Protein AF-A0A5M8P9S1-F1 (afdb_monomer_lite)

Foldseek 3Di:
DLAPDDDPAAEDEDACVVCVVPPVSDDPVVVVCVVVHYHYHYDHPLDLCRQPLVVCVVCLQDWDKFADPPDDDDNHLVVVQVVVCVVPVQDKDFQFKWFFDWDADPNDIDTDPPVPIHGDDDPDDDDDDPRIQGDRNRMMIDHRPNDDPCVNVSVVCCVVPVDRSSD

Sequence (167 aa):
MRQSKKADAVILYLAEEQFPQGEDGLPASLLQLKREGLSIGWYHNIKSYTKLIPARKAWPDALIITADDDILYPDNFIELLYKAWENQPHMIHAHRCHRIRLTKAKGITGIAPYNNWEWYNKPGNRPPSYLNFFTGVGGVLYPPASLADNMFDEEKFMKLCPTSDDI

Structure (mmCIF, N/CA/C/O backbone):
data_AF-A0A5M8P9S1-F1
#
_entry.id   AF-A0A5M8P9S1-F1
#
loop_
_atom_site.group_PDB
_atom_site.id
_atom_site.type_symbol
_atom_site.label_atom_id
_atom_site.label_alt_id
_atom_site.label_comp_id
_atom_site.label_asym_id
_atom_site.label_entity_id
_atom_site.label_seq_id
_atom_site.pdbx_PDB_ins_code
_atom_site.Cartn_x
_atom_site.Cartn_y
_atom_site.Cartn_z
_atom_site.occupancy
_atom_site.B_iso_or_equiv
_atom_site.auth_seq_id
_atom_site.auth_comp_id
_atom_site.auth_asym_id
_atom_site.auth_atom_id
_atom_site.pdbx_PDB_model_num
ATOM 1 N N . MET A 1 1 ? -13.672 11.506 8.493 1.00 62.31 1 MET A N 1
ATOM 2 C CA . MET A 1 1 ? -12.908 11.504 7.219 1.00 62.31 1 MET A CA 1
ATOM 3 C C . MET A 1 1 ? -13.482 12.550 6.258 1.00 62.31 1 MET A C 1
ATOM 5 O O . MET A 1 1 ? -14.686 12.523 6.031 1.00 62.31 1 MET A O 1
ATOM 9 N N . ARG A 1 2 ? -12.661 13.479 5.737 1.00 85.06 2 ARG A N 1
ATOM 10 C CA . ARG A 1 2 ? -13.085 14.570 4.821 1.00 85.06 2 ARG A CA 1
ATOM 11 C C . ARG A 1 2 ? -13.096 14.186 3.333 1.00 85.06 2 ARG A C 1
ATOM 13 O O . ARG A 1 2 ? -13.403 15.013 2.487 1.00 85.06 2 ARG A O 1
ATOM 20 N N . GLN A 1 3 ? -12.791 12.927 3.025 1.00 93.69 3 GLN A N 1
ATOM 21 C CA . GLN A 1 3 ? -12.756 12.431 1.655 1.00 93.69 3 GLN A CA 1
ATOM 22 C C . GLN A 1 3 ? -14.133 12.542 0.975 1.00 93.69 3 GLN A C 1
ATOM 24 O O . GLN A 1 3 ? -15.150 12.131 1.535 1.00 93.69 3 GLN A O 1
ATOM 29 N N . SER A 1 4 ? -14.137 13.063 -0.250 1.00 94.88 4 SER A N 1
ATOM 30 C CA . SER A 1 4 ? -15.290 13.189 -1.157 1.00 94.88 4 SER A CA 1
ATOM 31 C C . SER A 1 4 ? -15.915 11.839 -1.515 1.00 94.88 4 SER A C 1
ATOM 33 O O . SER A 1 4 ? -17.134 11.733 -1.633 1.00 94.88 4 SER A O 1
ATOM 35 N N . LYS A 1 5 ? -15.094 10.787 -1.605 1.00 95.38 5 LYS A N 1
ATOM 36 C CA . LYS A 1 5 ? -15.533 9.391 -1.607 1.00 95.38 5 LYS A CA 1
ATOM 37 C C . LYS A 1 5 ? -15.008 8.699 -0.353 1.00 95.38 5 LYS A C 1
ATOM 39 O O . LYS A 1 5 ? -13.819 8.769 -0.063 1.00 95.38 5 LYS A O 1
ATOM 44 N N . LYS A 1 6 ? -15.889 8.035 0.396 1.00 94.31 6 LYS A N 1
ATOM 45 C CA . LYS A 1 6 ? -15.522 7.326 1.629 1.00 94.31 6 LYS A CA 1
ATOM 46 C C . LYS A 1 6 ? -15.094 5.891 1.327 1.00 94.31 6 LYS A C 1
ATOM 48 O O . LYS A 1 6 ? -15.638 5.276 0.414 1.00 94.31 6 LYS A O 1
ATOM 53 N N . ALA A 1 7 ? -14.137 5.389 2.104 1.00 95.75 7 ALA A N 1
ATOM 54 C CA . ALA A 1 7 ? -13.853 3.961 2.185 1.00 95.75 7 ALA A CA 1
ATOM 55 C C . ALA A 1 7 ? -14.902 3.267 3.065 1.00 95.75 7 ALA A C 1
ATOM 57 O O . ALA A 1 7 ? -15.430 3.886 3.992 1.00 95.75 7 ALA A O 1
ATOM 58 N N . ASP A 1 8 ? -15.153 1.986 2.799 1.00 96.06 8 ASP A N 1
ATOM 59 C CA . ASP A 1 8 ? -16.022 1.153 3.638 1.00 96.06 8 ASP A CA 1
ATOM 60 C C . ASP A 1 8 ? -15.371 0.855 4.998 1.00 96.06 8 ASP A C 1
ATOM 62 O O . ASP A 1 8 ? -16.052 0.786 6.020 1.00 96.06 8 ASP A O 1
ATOM 66 N N . ALA A 1 9 ? -14.040 0.737 5.019 1.00 96.06 9 ALA A N 1
ATOM 67 C CA . ALA A 1 9 ? -13.234 0.562 6.219 1.00 96.06 9 ALA A CA 1
ATOM 68 C C . ALA A 1 9 ? -11.900 1.314 6.102 1.00 96.06 9 ALA A C 1
ATOM 70 O O . ALA A 1 9 ? -11.329 1.431 5.017 1.00 96.06 9 ALA A O 1
ATOM 71 N N . VAL A 1 10 ? -11.389 1.795 7.237 1.00 96.75 10 VAL A N 1
ATOM 72 C CA . VAL A 1 10 ? -10.029 2.334 7.370 1.00 96.75 10 VAL A CA 1
ATOM 73 C C . VAL A 1 10 ? -9.318 1.496 8.419 1.00 96.75 10 VAL A C 1
ATOM 75 O O . VAL A 1 10 ? -9.784 1.422 9.555 1.00 96.75 10 VAL A O 1
ATOM 78 N N . ILE A 1 11 ? -8.216 0.848 8.043 1.00 97.50 11 ILE A N 1
ATOM 79 C CA . ILE A 1 11 ? -7.477 -0.053 8.929 1.00 97.50 11 ILE A CA 1
ATOM 80 C C . ILE A 1 11 ? -6.037 0.434 9.065 1.00 97.50 11 ILE A C 1
ATOM 82 O O . ILE A 1 11 ? -5.337 0.592 8.067 1.00 97.50 11 ILE A O 1
ATOM 86 N N . LEU A 1 12 ? -5.603 0.638 10.306 1.00 96.94 12 LEU A N 1
ATOM 87 C CA . LEU A 1 12 ? -4.202 0.813 10.663 1.00 96.94 12 LEU A CA 1
ATOM 88 C C . LE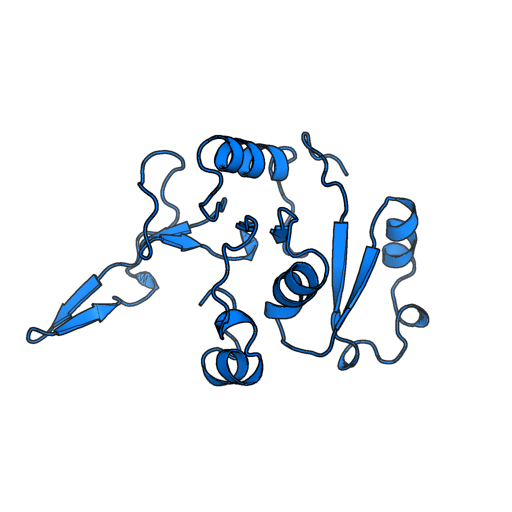U A 1 12 ? -3.631 -0.554 11.037 1.00 96.94 12 LEU A C 1
ATOM 90 O O . LEU A 1 12 ? -4.081 -1.154 12.011 1.00 96.94 12 LEU A O 1
ATOM 94 N N . TYR A 1 13 ? -2.653 -1.036 10.277 1.00 97.00 13 TYR A N 1
ATOM 95 C CA . TYR A 1 13 ? -1.931 -2.258 10.620 1.00 97.00 13 TYR A CA 1
ATOM 96 C C . TYR A 1 13 ? -0.694 -1.942 11.456 1.00 97.00 13 TYR A C 1
ATOM 98 O O . TYR A 1 13 ? 0.125 -1.116 11.058 1.00 97.00 13 TYR A O 1
ATOM 106 N N . LEU A 1 14 ? -0.557 -2.620 12.595 1.00 96.50 14 LEU A N 1
ATOM 107 C CA . LEU A 1 14 ? 0.570 -2.497 13.514 1.00 96.50 14 LEU A CA 1
ATOM 108 C C . LEU A 1 14 ? 1.265 -3.849 13.686 1.00 96.50 14 LEU A C 1
ATOM 110 O O . LEU A 1 14 ? 0.608 -4.891 13.740 1.00 96.50 14 LEU A O 1
ATOM 114 N N . ALA A 1 15 ? 2.595 -3.817 13.786 1.00 96.06 15 ALA A N 1
ATOM 115 C CA . ALA A 1 15 ? 3.381 -5.018 14.029 1.00 96.06 15 ALA A CA 1
ATOM 116 C C . ALA A 1 15 ? 3.350 -5.399 15.516 1.00 96.06 15 ALA A C 1
ATOM 118 O O . ALA A 1 15 ? 3.757 -4.599 16.360 1.00 96.06 15 ALA A O 1
ATOM 119 N N . GLU A 1 16 ? 2.905 -6.608 15.851 1.00 95.25 16 GLU A N 1
ATOM 120 C CA . GLU A 1 16 ? 2.751 -7.068 17.241 1.00 95.25 16 GLU A CA 1
ATOM 121 C C . GLU A 1 16 ? 4.052 -6.934 18.048 1.00 95.25 16 GLU A C 1
ATOM 123 O O . GLU A 1 16 ? 4.049 -6.477 19.191 1.00 95.25 16 GLU A O 1
ATOM 128 N N . GLU A 1 17 ? 5.194 -7.235 17.430 1.00 95.94 17 GLU A N 1
ATOM 129 C CA . GLU A 1 17 ? 6.511 -7.185 18.070 1.00 95.94 17 GLU A CA 1
ATOM 130 C C . GLU A 1 17 ? 6.960 -5.757 18.407 1.00 95.94 17 GLU A C 1
ATOM 132 O O . GLU A 1 17 ? 7.814 -5.566 19.273 1.00 95.94 17 GLU A O 1
ATOM 137 N N . GLN A 1 18 ? 6.404 -4.749 17.728 1.00 95.25 18 GLN A N 1
ATOM 138 C CA . GLN A 1 18 ? 6.692 -3.337 17.994 1.00 95.25 18 GLN A CA 1
ATOM 139 C C . GLN A 1 18 ? 5.820 -2.765 19.118 1.00 95.25 18 GLN A C 1
ATOM 141 O O . GLN A 1 18 ? 6.192 -1.762 19.727 1.00 95.25 18 GLN A O 1
ATOM 146 N N . PHE A 1 19 ? 4.690 -3.408 19.423 1.00 96.19 19 PHE A N 1
ATOM 147 C CA . PHE A 1 19 ? 3.720 -2.954 20.418 1.00 96.19 19 PHE A CA 1
ATOM 148 C C . PHE A 1 19 ? 3.334 -4.114 21.353 1.00 96.19 19 PHE A C 1
ATOM 150 O O . PHE A 1 19 ? 2.200 -4.589 21.326 1.00 96.19 19 PHE A O 1
ATOM 157 N N . PRO A 1 20 ? 4.245 -4.561 22.238 1.00 95.69 20 PRO A N 1
ATOM 158 C CA . PRO A 1 20 ? 4.027 -5.739 23.086 1.00 95.69 20 PRO A CA 1
ATOM 159 C C . PRO A 1 20 ? 2.887 -5.578 24.105 1.00 95.69 20 PRO A C 1
ATOM 161 O O . PRO A 1 20 ? 2.427 -6.561 24.676 1.00 95.69 20 PRO A O 1
ATOM 164 N N . GLN A 1 21 ? 2.440 -4.343 24.353 1.00 96.56 21 GLN A N 1
ATOM 165 C CA . GLN A 1 21 ? 1.284 -4.033 25.203 1.00 96.56 21 GLN A CA 1
ATOM 166 C C . GLN A 1 21 ? -0.035 -3.972 24.412 1.00 96.56 21 GLN A C 1
ATOM 168 O O . GLN A 1 21 ? -1.069 -3.628 24.977 1.00 96.56 21 GLN A O 1
ATOM 173 N N . GLY A 1 22 ? -0.016 -4.273 23.109 1.00 96.00 22 GLY A N 1
ATOM 174 C CA . GLY A 1 22 ? -1.186 -4.184 22.241 1.00 96.00 22 GLY A CA 1
ATOM 175 C C . GLY A 1 22 ? -1.832 -2.799 22.293 1.00 96.00 22 GLY A C 1
ATOM 176 O O . GLY A 1 22 ? -1.141 -1.779 22.326 1.00 96.00 22 GLY A O 1
ATOM 177 N N . GLU A 1 23 ? -3.166 -2.762 22.329 1.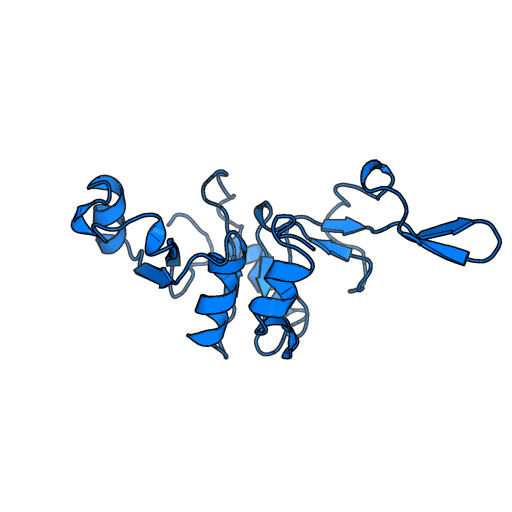00 96.31 23 GLU A N 1
ATOM 178 C CA . GLU A 1 23 ? -3.926 -1.508 22.405 1.00 96.31 23 GLU A CA 1
ATOM 179 C C . GLU A 1 23 ? -3.710 -0.729 23.711 1.00 96.31 23 GLU A C 1
ATOM 181 O O . GLU A 1 23 ? -3.786 0.498 23.683 1.00 96.31 23 GLU A O 1
ATOM 186 N N . ASP A 1 24 ? -3.384 -1.397 24.823 1.00 96.38 24 ASP A N 1
ATOM 187 C CA . ASP A 1 24 ? -3.169 -0.735 26.120 1.00 96.38 24 ASP A CA 1
ATOM 188 C C . ASP A 1 24 ? -1.926 0.170 26.108 1.00 96.38 24 ASP A C 1
ATOM 190 O O . ASP A 1 24 ? -1.841 1.133 26.871 1.00 96.38 24 ASP A O 1
ATOM 194 N N . GLY A 1 25 ? -0.972 -0.117 25.215 1.00 95.94 25 GLY A N 1
ATOM 195 C CA . GLY A 1 25 ? 0.217 0.706 24.993 1.00 95.94 25 GLY A CA 1
ATOM 196 C C . GLY A 1 25 ? 0.024 1.840 23.982 1.00 95.94 25 GLY A C 1
ATOM 197 O O . GLY A 1 25 ? 0.956 2.614 23.758 1.00 95.94 25 GLY A O 1
ATOM 198 N N . LEU A 1 26 ? -1.143 1.942 23.334 1.00 97.00 26 LEU A N 1
ATOM 199 C CA . LEU A 1 26 ? -1.376 2.931 22.282 1.00 97.00 26 LEU A CA 1
ATOM 200 C C . LEU A 1 26 ? -1.837 4.284 22.847 1.00 97.00 26 LEU A C 1
ATOM 202 O O . LEU A 1 26 ? -2.554 4.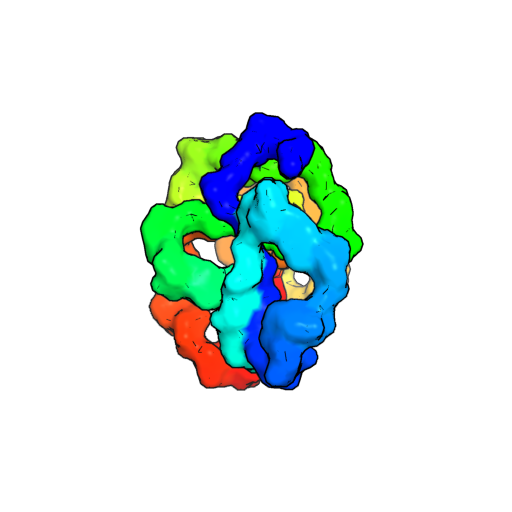343 23.848 1.00 97.00 26 LEU A O 1
ATOM 206 N N . PRO A 1 27 ? -1.494 5.405 22.183 1.00 97.19 27 PRO A N 1
ATOM 207 C CA . PRO A 1 27 ? -1.974 6.721 22.587 1.00 97.19 27 PRO A CA 1
ATOM 208 C C . PRO A 1 27 ? -3.506 6.797 22.623 1.00 97.19 27 PRO A C 1
ATOM 210 O O . PRO A 1 27 ? -4.185 6.384 21.681 1.00 97.19 27 PRO A O 1
ATOM 213 N N . ALA A 1 28 ? -4.061 7.427 23.663 1.00 97.06 28 ALA A N 1
ATOM 214 C CA . ALA A 1 28 ? -5.510 7.601 23.804 1.00 97.06 28 ALA A CA 1
ATOM 215 C C . ALA A 1 28 ? -6.149 8.325 22.602 1.00 97.06 28 ALA A C 1
ATOM 217 O O . ALA A 1 28 ? -7.279 8.019 22.223 1.00 97.06 28 ALA A O 1
ATOM 218 N N . SER A 1 29 ? -5.413 9.249 21.973 1.00 96.38 29 SER A N 1
ATOM 219 C CA . SER A 1 29 ? -5.838 9.938 20.750 1.00 96.38 29 SER A CA 1
ATOM 220 C C . SER A 1 29 ? -6.033 8.981 19.572 1.00 96.38 29 SER A C 1
ATOM 222 O O . SER A 1 29 ? -7.000 9.128 18.830 1.00 96.38 29 SER A O 1
ATOM 224 N N . LEU A 1 30 ? -5.171 7.969 19.421 1.00 96.06 30 LEU A N 1
ATOM 225 C CA . LEU A 1 30 ? -5.313 6.938 18.393 1.00 96.06 30 LEU A CA 1
ATOM 226 C C . LEU A 1 30 ? -6.524 6.043 18.680 1.00 96.06 30 LEU A C 1
ATOM 228 O O . LEU A 1 30 ? -7.341 5.799 17.794 1.00 96.06 30 LEU A O 1
ATOM 232 N N . LEU A 1 31 ? -6.692 5.609 19.931 1.00 96.81 31 LEU A N 1
ATOM 233 C CA . LEU A 1 31 ? -7.837 4.786 20.337 1.00 96.81 31 LEU A CA 1
ATOM 234 C C . LEU A 1 31 ? -9.175 5.521 20.161 1.00 96.81 31 LEU A C 1
ATOM 236 O O . LEU A 1 31 ? -10.191 4.901 19.844 1.00 96.81 31 LEU A O 1
ATOM 240 N N . GLN A 1 32 ? -9.189 6.848 20.311 1.00 96.44 32 GLN A N 1
ATOM 241 C CA . GLN A 1 32 ? -10.376 7.661 20.062 1.00 96.44 32 GLN A CA 1
ATOM 242 C C . GLN A 1 32 ? -10.827 7.599 18.595 1.00 96.44 32 GLN A C 1
ATOM 244 O O . GLN A 1 32 ? -12.034 7.540 18.349 1.00 96.44 32 GLN A O 1
ATOM 249 N N . LEU A 1 33 ? -9.897 7.515 17.634 1.00 95.75 33 LEU A N 1
ATOM 250 C CA . LEU A 1 33 ? -10.220 7.397 16.205 1.00 95.75 33 LEU A CA 1
ATOM 251 C C . LEU A 1 33 ? -10.995 6.117 15.876 1.00 95.75 33 LEU A C 1
ATOM 253 O O . LEU A 1 33 ? -11.724 6.084 14.883 1.00 95.75 33 LEU A O 1
ATOM 257 N N . LYS A 1 34 ? -10.927 5.079 16.724 1.00 95.94 34 LYS A N 1
ATOM 258 C CA . LYS A 1 34 ? -11.757 3.876 16.551 1.00 95.94 34 LYS A CA 1
ATOM 259 C C . LYS A 1 34 ? -13.250 4.196 16.590 1.00 95.94 34 LYS A C 1
ATOM 261 O O . LYS A 1 34 ? -14.033 3.623 15.839 1.00 95.94 34 LYS A O 1
ATOM 266 N N . ARG A 1 35 ? -13.647 5.184 17.400 1.00 93.75 35 ARG A N 1
ATOM 267 C CA . ARG A 1 35 ? -15.036 5.678 17.463 1.00 93.75 35 ARG A CA 1
ATOM 268 C C . ARG A 1 35 ? -15.445 6.444 16.204 1.00 93.75 35 ARG A C 1
ATOM 270 O O . ARG A 1 35 ? -16.634 6.610 15.956 1.00 93.75 35 ARG A O 1
ATOM 277 N N . GLU A 1 36 ? -14.473 6.888 15.412 1.00 91.50 36 GLU A N 1
ATOM 278 C CA . GLU A 1 36 ? -14.669 7.577 14.134 1.00 91.50 36 GLU A CA 1
ATOM 279 C C . GLU A 1 36 ? -14.563 6.633 12.921 1.00 91.50 36 GLU A C 1
ATOM 281 O O . GLU A 1 36 ? -14.632 7.092 11.779 1.00 91.50 36 GLU A O 1
ATOM 286 N N . GLY A 1 37 ? -14.428 5.321 13.157 1.00 93.00 37 GLY A N 1
ATOM 287 C CA . GLY A 1 37 ? -14.405 4.285 12.121 1.00 93.00 37 GLY A CA 1
ATOM 288 C C . GLY A 1 37 ? -13.025 3.704 11.800 1.00 93.00 37 GLY A C 1
ATOM 289 O O . GLY A 1 37 ? -12.919 2.922 10.856 1.00 93.00 37 GLY A O 1
ATOM 290 N N . LEU A 1 38 ? -11.975 4.050 12.556 1.00 96.38 38 LEU A N 1
ATOM 291 C CA . LEU A 1 38 ? -10.671 3.390 12.435 1.00 96.38 38 LEU A CA 1
ATOM 292 C C . LEU A 1 38 ? -10.719 1.974 13.035 1.00 96.38 38 LEU A C 1
ATOM 294 O O . LEU A 1 38 ? -11.148 1.776 14.169 1.00 96.38 38 LEU A O 1
ATOM 298 N N . SER A 1 39 ? -10.215 0.987 12.307 1.00 97.12 39 SER A N 1
ATOM 299 C CA . SER A 1 39 ? -9.909 -0.343 12.840 1.00 97.12 39 SER A CA 1
ATOM 300 C C . SER A 1 39 ? -8.404 -0.498 13.023 1.00 97.12 39 SER A C 1
ATOM 302 O O . SER A 1 39 ? -7.627 0.069 12.257 1.00 97.12 39 SER A O 1
ATOM 304 N N . ILE A 1 40 ? -7.988 -1.272 14.024 1.00 97.44 40 ILE A N 1
ATOM 305 C CA . ILE A 1 40 ? -6.581 -1.628 14.229 1.00 97.44 40 ILE A CA 1
ATOM 306 C C . ILE A 1 40 ? -6.431 -3.108 13.886 1.00 97.44 40 ILE A C 1
ATOM 308 O O . ILE A 1 40 ? -7.112 -3.951 14.467 1.00 97.44 40 ILE A O 1
ATOM 312 N N . GLY A 1 41 ? -5.588 -3.396 12.899 1.00 96.75 41 GLY A N 1
ATOM 313 C CA . GLY A 1 41 ? -5.175 -4.741 12.528 1.00 96.75 41 GLY A CA 1
ATOM 314 C C . GLY A 1 41 ? -3.803 -5.047 13.116 1.00 96.75 41 GLY A C 1
ATOM 315 O O . GLY A 1 41 ? -2.927 -4.185 13.131 1.00 96.75 41 GLY A O 1
ATOM 316 N N . TRP A 1 42 ? -3.610 -6.277 13.570 1.00 97.06 42 TRP A N 1
ATOM 317 C CA . TRP A 1 42 ? -2.342 -6.752 14.115 1.00 97.06 42 TRP A CA 1
ATOM 318 C C . TRP A 1 42 ? -1.743 -7.797 13.180 1.00 97.06 42 TRP A C 1
ATOM 320 O O . TRP A 1 42 ? -2.470 -8.600 12.589 1.00 97.06 42 TRP A O 1
ATOM 330 N N . TYR A 1 43 ? -0.430 -7.738 12.991 1.00 96.75 43 TYR A N 1
ATOM 331 C CA . TYR A 1 43 ? 0.313 -8.698 12.181 1.00 96.75 43 TYR A CA 1
ATOM 332 C C . TYR A 1 43 ? 1.748 -8.806 12.692 1.00 96.75 43 TYR A C 1
ATOM 334 O O . TYR A 1 43 ? 2.220 -7.900 13.372 1.00 96.75 43 TYR A O 1
ATOM 342 N N . HIS A 1 44 ? 2.470 -9.871 12.363 1.00 95.38 44 HIS A N 1
ATOM 343 C CA . HIS A 1 44 ? 3.904 -9.923 12.651 1.00 95.38 44 HIS A CA 1
ATOM 344 C C . HIS A 1 44 ? 4.684 -8.986 11.722 1.00 95.38 44 HIS A C 1
ATOM 346 O O . HIS A 1 44 ? 4.214 -8.578 10.654 1.00 95.38 44 HIS A O 1
ATOM 352 N N . ASN A 1 45 ? 5.897 -8.620 12.124 1.00 94.06 45 ASN A N 1
ATOM 353 C CA . ASN A 1 45 ? 6.672 -7.588 11.449 1.00 94.06 45 ASN A CA 1
ATOM 354 C C . ASN A 1 45 ? 7.220 -8.041 10.084 1.00 94.06 45 ASN A C 1
ATOM 356 O O . ASN A 1 45 ? 8.358 -8.499 9.958 1.00 94.06 45 ASN A O 1
ATOM 360 N N . ILE A 1 46 ? 6.442 -7.789 9.033 1.00 93.81 46 ILE A N 1
ATOM 361 C CA . ILE A 1 46 ? 6.880 -7.840 7.631 1.00 93.81 46 ILE A CA 1
ATOM 362 C C . ILE A 1 46 ? 7.223 -6.440 7.104 1.00 93.81 46 ILE A C 1
ATOM 364 O O . ILE A 1 46 ? 7.162 -6.173 5.907 1.00 93.81 46 ILE A O 1
ATOM 368 N N . LYS A 1 47 ? 7.587 -5.519 8.005 1.00 91.19 47 LYS A N 1
ATOM 369 C CA . LYS A 1 47 ? 7.978 -4.136 7.712 1.00 91.19 47 LYS A CA 1
ATOM 370 C C . LYS A 1 47 ? 6.891 -3.391 6.934 1.00 91.19 47 LYS A C 1
ATOM 372 O O . LYS A 1 47 ? 5.724 -3.401 7.312 1.00 91.19 47 LYS A O 1
ATOM 377 N N . SER A 1 48 ? 7.257 -2.730 5.851 1.00 87.62 48 SER A N 1
ATOM 378 C CA . SER A 1 48 ? 6.374 -1.944 4.992 1.00 87.62 48 SER A CA 1
ATOM 379 C C . SER A 1 48 ? 5.251 -2.744 4.325 1.00 87.62 48 SER A C 1
ATOM 381 O O . SER A 1 48 ? 4.205 -2.182 3.997 1.00 87.62 48 SER A O 1
ATOM 383 N N . TYR A 1 49 ? 5.423 -4.059 4.161 1.00 91.75 49 TYR A N 1
ATOM 384 C CA . TYR A 1 49 ? 4.420 -4.942 3.564 1.00 91.75 49 TYR A CA 1
ATOM 385 C C . TYR A 1 49 ? 3.189 -5.140 4.472 1.00 91.75 49 TYR A C 1
ATOM 387 O O . TYR A 1 49 ? 2.139 -5.591 4.004 1.00 91.75 49 TYR A O 1
ATOM 395 N N . THR A 1 50 ? 3.286 -4.736 5.746 1.00 92.31 50 THR A N 1
ATOM 396 C CA . THR A 1 50 ? 2.271 -4.917 6.800 1.00 92.31 50 THR A CA 1
ATOM 397 C C . THR A 1 50 ? 0.958 -4.186 6.504 1.00 92.31 50 THR A C 1
ATOM 399 O O . THR A 1 50 ? -0.077 -4.566 7.031 1.00 92.31 50 THR A O 1
ATOM 402 N N . LYS A 1 51 ? 0.942 -3.189 5.608 1.00 91.62 51 LYS A N 1
ATOM 403 C CA . LYS A 1 51 ? -0.309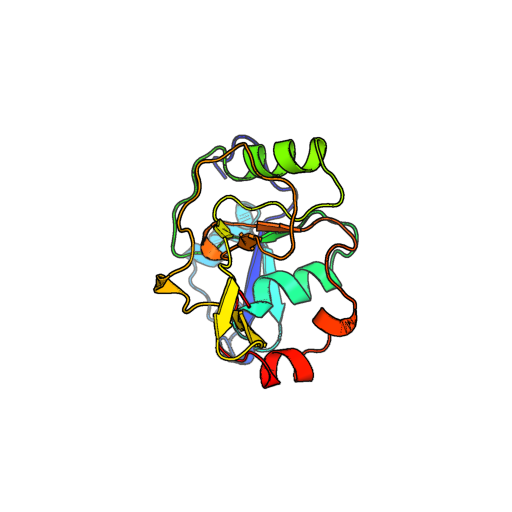 -2.529 5.186 1.00 91.62 51 LYS A CA 1
ATOM 404 C C . LYS A 1 51 ? -1.098 -3.315 4.136 1.00 91.62 51 LYS A C 1
ATOM 406 O O . LYS A 1 51 ? -2.322 -3.349 4.188 1.00 91.62 51 LYS A O 1
ATOM 411 N N . LEU A 1 52 ? -0.414 -3.933 3.170 1.00 94.56 52 LEU A N 1
ATOM 412 C CA . LEU A 1 52 ? -1.060 -4.527 1.993 1.00 94.56 52 LEU A CA 1
ATOM 413 C C . LEU A 1 52 ? -1.297 -6.029 2.144 1.00 94.56 52 LEU A C 1
ATOM 415 O O . LEU A 1 52 ? -2.387 -6.510 1.837 1.00 94.56 52 LEU A O 1
ATOM 419 N N . ILE A 1 53 ? -0.286 -6.773 2.597 1.00 95.38 53 ILE A N 1
ATOM 420 C CA . ILE A 1 53 ? -0.328 -8.240 2.634 1.00 95.38 53 ILE A CA 1
ATOM 421 C C . ILE A 1 53 ? -1.428 -8.767 3.566 1.00 95.38 53 ILE A C 1
ATOM 423 O O . ILE A 1 53 ? -2.265 -9.540 3.088 1.00 95.38 53 ILE A O 1
ATOM 427 N N . PRO A 1 54 ? -1.513 -8.360 4.849 1.00 95.94 54 PRO A N 1
ATOM 428 C CA . PRO A 1 54 ? -2.577 -8.856 5.716 1.00 95.94 54 PRO A CA 1
ATOM 429 C C . PRO A 1 54 ? -3.959 -8.355 5.287 1.00 95.94 54 PRO A C 1
ATOM 431 O O . PRO A 1 54 ? -4.916 -9.124 5.346 1.00 95.94 54 PRO A O 1
ATOM 434 N N . ALA A 1 55 ? -4.064 -7.126 4.769 1.00 96.38 55 ALA A N 1
ATOM 435 C CA . ALA A 1 55 ? -5.321 -6.606 4.234 1.00 96.38 55 ALA A CA 1
ATOM 436 C C . ALA A 1 55 ? -5.829 -7.458 3.065 1.00 96.38 55 ALA A C 1
ATOM 438 O O . ALA A 1 55 ? -6.997 -7.837 3.020 1.00 96.38 55 ALA A O 1
ATOM 439 N N . ARG A 1 56 ? -4.944 -7.827 2.133 1.00 95.88 56 ARG A N 1
ATOM 440 C CA . ARG A 1 56 ? -5.312 -8.689 1.009 1.00 95.88 56 ARG A CA 1
ATOM 441 C C . ARG A 1 56 ? -5.704 -10.097 1.451 1.00 95.88 56 ARG A C 1
ATOM 443 O O . ARG A 1 56 ? -6.636 -10.655 0.884 1.00 95.88 56 ARG A O 1
ATOM 450 N N . LYS A 1 57 ? -5.029 -10.662 2.455 1.00 94.44 57 LYS A N 1
ATOM 451 C CA . LYS A 1 57 ? -5.398 -11.969 3.026 1.00 94.44 57 LYS A CA 1
ATOM 452 C C . LYS A 1 57 ? -6.780 -11.929 3.692 1.00 94.44 57 LYS A C 1
ATOM 454 O O . LYS A 1 57 ? -7.551 -12.868 3.530 1.00 94.44 57 LYS A O 1
ATOM 459 N N . ALA A 1 58 ? -7.097 -10.850 4.410 1.00 95.62 58 ALA A N 1
ATOM 460 C CA . ALA A 1 58 ? -8.373 -10.685 5.107 1.00 95.62 58 ALA A CA 1
ATOM 461 C C . ALA A 1 58 ? -9.548 -10.363 4.165 1.00 95.62 58 ALA A C 1
ATOM 463 O O . ALA A 1 58 ? -10.663 -10.827 4.399 1.00 95.62 58 ALA A O 1
ATOM 464 N N . TRP A 1 59 ? -9.305 -9.592 3.099 1.00 95.94 59 TRP A N 1
ATOM 465 C CA . TRP A 1 59 ? -10.331 -9.147 2.150 1.00 95.94 59 TRP A CA 1
ATOM 466 C C . TRP A 1 59 ? -9.906 -9.407 0.693 1.00 95.94 59 TRP A C 1
ATOM 468 O O . TRP A 1 59 ? -9.567 -8.466 -0.033 1.00 95.94 59 TRP A O 1
ATOM 478 N N . PRO A 1 60 ? -9.919 -10.674 0.235 1.00 95.00 60 PRO A N 1
ATOM 479 C CA . PRO A 1 60 ? -9.418 -11.054 -1.091 1.00 95.00 60 PRO A CA 1
ATOM 480 C C . PRO A 1 60 ? -10.160 -10.374 -2.254 1.00 95.00 60 PRO A C 1
ATOM 482 O O . PRO A 1 60 ? -9.538 -10.045 -3.271 1.00 95.00 60 PRO A O 1
ATOM 485 N N . ASP A 1 61 ? -11.456 -10.114 -2.061 1.00 96.31 61 ASP A N 1
ATOM 486 C CA . ASP A 1 61 ? -12.367 -9.547 -3.061 1.00 96.31 61 ASP A CA 1
ATOM 487 C C . ASP A 1 61 ? -12.562 -8.026 -2.928 1.00 96.31 61 ASP A C 1
ATOM 489 O O . ASP A 1 61 ? -13.318 -7.425 -3.693 1.00 96.31 61 ASP A O 1
ATOM 493 N N . ALA A 1 62 ? -11.892 -7.376 -1.970 1.00 97.25 62 ALA A N 1
ATOM 494 C CA . ALA A 1 62 ? -12.008 -5.935 -1.774 1.00 97.25 62 ALA A CA 1
ATOM 495 C C . ALA A 1 62 ? -11.058 -5.139 -2.682 1.00 97.25 62 ALA A C 1
ATOM 497 O O . ALA A 1 62 ? -9.959 -5.577 -3.034 1.00 97.25 62 ALA A O 1
ATOM 498 N N . LEU A 1 63 ? -11.462 -3.906 -2.997 1.00 98.00 63 LEU A N 1
ATOM 499 C CA . LEU A 1 63 ? -10.532 -2.874 -3.449 1.00 98.00 63 LEU A CA 1
ATOM 500 C C . LEU A 1 63 ? -9.721 -2.404 -2.246 1.00 98.00 63 LEU A C 1
ATOM 502 O O . LEU A 1 63 ? -10.287 -1.929 -1.264 1.00 98.00 63 LEU A O 1
ATOM 506 N N . ILE A 1 64 ? -8.398 -2.505 -2.331 1.00 98.12 64 ILE A N 1
ATOM 507 C CA . ILE A 1 64 ? -7.512 -2.063 -1.251 1.00 98.12 64 ILE A CA 1
ATOM 508 C C . ILE A 1 64 ? -6.811 -0.792 -1.691 1.00 98.12 64 ILE A C 1
ATOM 510 O O . ILE A 1 64 ? -6.152 -0.791 -2.725 1.00 98.12 64 ILE A O 1
ATOM 514 N N . ILE A 1 65 ? -6.928 0.273 -0.900 1.00 97.81 65 ILE A N 1
ATOM 515 C CA . ILE A 1 65 ? -6.134 1.490 -1.068 1.00 97.81 65 ILE A CA 1
ATOM 516 C C . ILE A 1 65 ? -5.126 1.555 0.075 1.00 97.81 65 ILE A C 1
ATOM 518 O O . ILE A 1 65 ? -5.521 1.531 1.238 1.00 97.81 65 ILE A O 1
ATOM 522 N N . THR A 1 66 ? -3.838 1.648 -0.244 1.00 96.44 66 THR A N 1
ATOM 523 C CA . THR A 1 66 ? -2.797 1.920 0.755 1.00 96.44 66 THR A CA 1
ATOM 524 C C . THR A 1 66 ? -2.582 3.419 0.894 1.00 96.44 66 THR A C 1
ATOM 526 O O . THR A 1 66 ? -2.622 4.144 -0.101 1.00 96.44 66 THR A O 1
ATOM 529 N N . ALA A 1 67 ? -2.322 3.869 2.115 1.00 94.69 67 ALA A N 1
ATOM 530 C CA . ALA A 1 67 ? -1.948 5.238 2.436 1.00 94.69 67 ALA A CA 1
ATOM 531 C C . ALA A 1 67 ? -0.962 5.223 3.610 1.00 94.69 67 ALA A C 1
ATOM 533 O O . ALA A 1 67 ? -1.097 4.396 4.512 1.00 94.69 67 ALA A O 1
ATOM 534 N N . ASP A 1 68 ? -0.001 6.136 3.574 1.00 92.31 68 ASP A N 1
ATOM 535 C CA . ASP A 1 68 ? 0.985 6.361 4.636 1.00 92.31 68 ASP A CA 1
ATOM 536 C C . ASP A 1 68 ? 0.516 7.445 5.619 1.00 92.31 68 ASP A C 1
ATOM 538 O O . ASP A 1 68 ? -0.301 8.303 5.280 1.00 92.31 68 ASP A O 1
ATOM 542 N N . ASP A 1 69 ? 1.015 7.392 6.851 1.00 89.56 69 ASP A N 1
ATOM 543 C CA . ASP A 1 69 ? 0.629 8.251 7.974 1.00 89.56 69 ASP A CA 1
ATOM 544 C C . ASP A 1 69 ? 1.429 9.563 8.067 1.00 89.56 69 ASP A C 1
ATOM 546 O O . ASP A 1 69 ? 1.081 10.450 8.850 1.00 89.56 69 ASP A O 1
ATOM 550 N N . ASP A 1 70 ? 2.464 9.722 7.245 1.00 89.56 70 ASP A N 1
ATOM 551 C CA . ASP A 1 70 ? 3.379 10.865 7.250 1.00 89.56 70 ASP A CA 1
ATOM 552 C C . ASP A 1 70 ? 3.005 11.980 6.255 1.00 89.56 70 ASP A C 1
ATOM 554 O O . ASP A 1 70 ? 3.671 13.021 6.208 1.00 89.56 70 ASP A O 1
ATOM 558 N N . ILE A 1 71 ? 1.915 11.813 5.494 1.00 90.19 71 ILE A N 1
ATOM 559 C CA . ILE A 1 71 ? 1.417 12.831 4.564 1.00 90.19 71 ILE A CA 1
ATOM 560 C C . ILE A 1 71 ? -0.086 13.102 4.688 1.00 90.19 71 ILE A C 1
ATOM 562 O O . ILE A 1 71 ? -0.909 12.233 4.971 1.00 90.19 71 ILE A O 1
ATOM 566 N N . LEU A 1 72 ? -0.463 14.351 4.407 1.00 92.06 72 LEU A N 1
ATOM 567 C CA . LEU A 1 72 ? -1.860 14.765 4.297 1.00 92.06 72 LEU A CA 1
ATOM 568 C C . LEU A 1 72 ? -2.334 14.633 2.848 1.00 92.06 72 LEU A C 1
ATOM 570 O O . LEU A 1 72 ? -1.883 15.362 1.963 1.00 92.06 72 LEU A O 1
ATOM 574 N N . TYR A 1 73 ? -3.277 13.725 2.618 1.00 93.94 73 TYR A N 1
ATOM 575 C CA . TYR A 1 73 ? -3.881 13.515 1.304 1.00 93.94 73 TYR A CA 1
ATOM 576 C C . TYR A 1 73 ? -4.979 14.546 0.999 1.00 93.94 73 TYR A C 1
ATOM 578 O O . TYR A 1 73 ? -5.711 14.948 1.907 1.00 93.94 73 TYR A O 1
ATOM 586 N N . PRO A 1 74 ? -5.157 14.942 -0.277 1.00 94.44 74 PRO A N 1
ATOM 587 C CA . PRO A 1 74 ? -6.259 15.812 -0.680 1.00 94.44 74 PRO A CA 1
ATOM 588 C C . PRO A 1 74 ? -7.618 15.120 -0.495 1.00 94.44 74 PRO A C 1
ATOM 590 O O . PRO A 1 74 ? -7.723 13.895 -0.556 1.00 94.44 74 PRO A O 1
ATOM 593 N N . ASP A 1 75 ? -8.690 15.901 -0.337 1.00 96.25 75 ASP A N 1
ATOM 594 C CA . ASP A 1 75 ? -10.046 15.383 -0.083 1.00 96.25 75 ASP A CA 1
ATOM 595 C C . ASP A 1 75 ? -10.624 14.543 -1.246 1.00 96.25 75 ASP A C 1
ATOM 597 O O . ASP A 1 75 ? -11.628 13.853 -1.087 1.00 96.25 75 ASP A O 1
ATOM 601 N N . ASN A 1 76 ? -10.011 14.557 -2.430 1.00 96.12 76 ASN A N 1
ATOM 602 C CA . ASN A 1 76 ? -10.387 13.727 -3.582 1.00 96.12 76 ASN A CA 1
ATOM 603 C C . ASN A 1 76 ? -9.464 12.517 -3.808 1.00 96.12 76 ASN A C 1
ATOM 605 O O . ASN A 1 76 ? -9.555 11.864 -4.847 1.00 96.12 76 ASN A O 1
ATOM 609 N N . PHE A 1 77 ? -8.603 12.188 -2.843 1.00 95.94 77 PHE A N 1
ATOM 610 C CA . PHE A 1 77 ? -7.630 11.099 -2.936 1.00 95.94 77 PHE A CA 1
ATOM 611 C C . PHE A 1 77 ? -8.264 9.741 -3.279 1.00 95.94 77 PHE A C 1
ATOM 613 O O . PHE A 1 77 ? -7.844 9.105 -4.249 1.00 95.94 77 PHE A O 1
ATOM 620 N N . ILE A 1 78 ? -9.298 9.321 -2.542 1.00 97.38 78 ILE A N 1
ATOM 621 C CA . ILE A 1 78 ? -10.007 8.055 -2.811 1.00 97.38 78 ILE A CA 1
ATOM 622 C C . ILE A 1 78 ? -10.823 8.151 -4.103 1.00 97.38 78 ILE A C 1
ATOM 624 O O . ILE A 1 78 ? -10.840 7.217 -4.901 1.00 97.38 78 ILE A O 1
ATOM 628 N N . GLU A 1 79 ? -11.503 9.280 -4.319 1.00 97.31 79 GLU A N 1
ATOM 629 C CA . GLU A 1 79 ? -12.392 9.475 -5.468 1.00 97.31 79 GLU A CA 1
ATOM 630 C C . GLU A 1 79 ? -11.644 9.329 -6.798 1.00 97.31 79 GLU A C 1
ATOM 632 O O . GLU A 1 79 ? -12.121 8.648 -7.705 1.00 97.31 79 GLU A O 1
ATOM 637 N N . LEU A 1 80 ? -10.460 9.933 -6.909 1.00 95.81 80 LEU A N 1
ATOM 638 C CA . LEU A 1 80 ? -9.646 9.879 -8.121 1.00 95.81 80 LEU A CA 1
ATOM 639 C C . LEU A 1 80 ? -9.139 8.461 -8.421 1.00 95.81 80 LEU A C 1
ATOM 641 O O . LEU A 1 80 ? -9.220 8.029 -9.571 1.00 95.81 80 LEU A O 1
ATOM 645 N N . LEU A 1 81 ? -8.670 7.720 -7.408 1.00 96.56 81 LEU A N 1
ATOM 646 C CA . LEU A 1 81 ? -8.264 6.318 -7.579 1.00 96.56 81 LEU A CA 1
ATOM 647 C C . LEU A 1 81 ? -9.449 5.448 -7.995 1.00 96.56 81 LEU A C 1
ATOM 649 O O . LEU A 1 81 ? -9.334 4.636 -8.910 1.00 96.56 81 LEU A O 1
ATOM 653 N N . TYR A 1 82 ? -10.597 5.647 -7.350 1.00 97.25 82 TYR A N 1
ATOM 654 C CA . TYR A 1 82 ? -11.801 4.884 -7.642 1.00 97.25 82 TYR A CA 1
ATOM 655 C C . TYR A 1 82 ? -12.300 5.120 -9.069 1.00 97.25 82 TYR A C 1
ATOM 657 O O . TYR A 1 82 ? -12.542 4.158 -9.788 1.00 97.25 82 TYR A O 1
ATOM 665 N N . LYS A 1 83 ? -12.366 6.377 -9.525 1.00 96.25 83 LYS A N 1
ATOM 666 C CA . LYS A 1 83 ? -12.744 6.703 -10.911 1.00 96.25 83 LYS A CA 1
ATOM 667 C C . LYS A 1 83 ? -11.765 6.116 -11.931 1.00 96.25 83 LYS A C 1
ATOM 669 O O . LYS A 1 83 ? -12.173 5.700 -13.013 1.00 96.25 83 LYS A O 1
ATOM 674 N N . ALA A 1 84 ? -10.467 6.089 -11.620 1.00 94.25 84 ALA A N 1
ATOM 675 C CA . ALA A 1 84 ? -9.475 5.451 -12.485 1.00 94.25 84 ALA A CA 1
ATOM 676 C C . ALA A 1 84 ? -9.712 3.933 -12.580 1.00 94.25 84 ALA A C 1
ATOM 678 O O . ALA A 1 84 ? -9.700 3.374 -13.680 1.00 94.25 84 ALA A O 1
ATOM 679 N N . TRP A 1 85 ? -10.022 3.297 -11.448 1.00 96.31 85 TRP A N 1
ATOM 680 C CA . TRP A 1 85 ? -10.413 1.893 -11.385 1.00 96.31 85 TRP A CA 1
ATOM 681 C C . TRP A 1 85 ? -11.698 1.591 -12.158 1.00 96.31 85 TRP A C 1
ATOM 683 O O . TRP A 1 85 ? -11.692 0.658 -12.952 1.00 96.31 85 TRP A O 1
ATOM 693 N N . GLU A 1 86 ? -12.756 2.393 -12.027 1.00 96.62 86 GLU A N 1
ATOM 694 C CA . GLU A 1 86 ? -14.008 2.194 -12.779 1.00 96.62 86 GLU A CA 1
ATOM 695 C C . GLU A 1 86 ? -13.773 2.149 -14.297 1.00 96.62 86 GLU A C 1
ATOM 697 O O . GL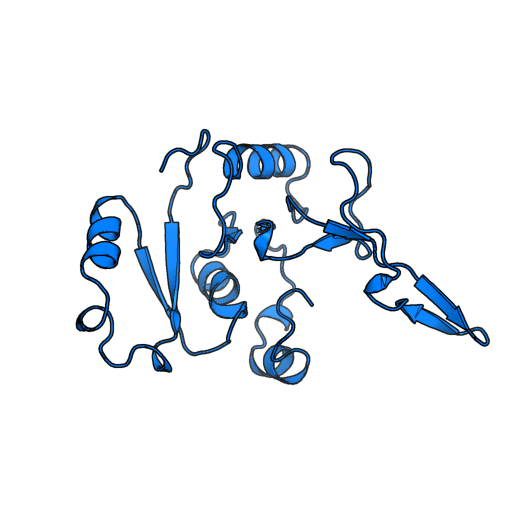U A 1 86 ? -14.399 1.364 -15.007 1.00 96.62 86 GLU A O 1
ATOM 702 N N . ASN A 1 87 ? -12.822 2.945 -14.795 1.00 94.25 87 ASN A N 1
ATOM 703 C CA . ASN A 1 87 ? -12.453 2.957 -16.210 1.00 94.25 87 ASN A CA 1
ATOM 704 C C . ASN A 1 87 ? -11.576 1.761 -16.625 1.00 94.25 87 ASN A C 1
ATOM 706 O O . ASN A 1 87 ? -11.630 1.336 -17.779 1.00 94.25 87 ASN A O 1
ATOM 710 N N . GLN A 1 88 ? -10.734 1.240 -15.725 1.00 93.69 88 GLN A N 1
ATOM 711 C CA . GLN A 1 88 ? -9.842 0.097 -15.976 1.00 93.69 88 GLN A CA 1
ATOM 712 C C . GLN A 1 88 ? -9.765 -0.834 -14.747 1.00 93.69 88 GLN A C 1
ATOM 714 O O . GLN A 1 88 ? -8.772 -0.802 -14.007 1.00 93.69 88 GLN A O 1
ATOM 719 N N . PRO A 1 89 ? -10.777 -1.701 -14.532 1.00 94.19 89 PRO A N 1
ATOM 720 C CA . PRO A 1 89 ? -10.956 -2.411 -13.259 1.00 94.19 89 PRO A CA 1
ATOM 721 C C . PRO A 1 89 ? -9.891 -3.456 -12.917 1.00 94.19 89 PRO A C 1
ATOM 723 O O . PRO A 1 89 ? -9.772 -3.863 -11.764 1.00 94.19 89 PRO A O 1
ATOM 726 N N . HIS A 1 90 ? -9.118 -3.896 -13.910 1.00 92.50 90 HIS A N 1
ATOM 727 C CA . HIS A 1 90 ? -8.105 -4.947 -13.767 1.00 92.50 90 HIS A CA 1
ATOM 728 C C . HIS A 1 90 ? -6.684 -4.405 -13.552 1.00 92.50 90 HIS A C 1
ATOM 730 O O . HIS A 1 90 ? -5.732 -5.179 -13.514 1.00 92.50 90 HIS A O 1
ATOM 736 N N . MET A 1 91 ? -6.522 -3.083 -13.448 1.00 93.75 91 MET A N 1
ATOM 737 C CA . MET A 1 91 ? -5.219 -2.426 -13.325 1.00 93.75 91 MET A CA 1
ATOM 738 C C . MET A 1 91 ? -4.998 -1.887 -11.912 1.00 93.75 91 MET A C 1
ATOM 740 O O . MET A 1 91 ? -5.938 -1.452 -11.251 1.00 93.75 91 MET A O 1
ATOM 744 N N . ILE A 1 92 ? -3.743 -1.873 -11.465 1.00 95.38 92 ILE A N 1
ATOM 745 C CA . ILE A 1 92 ? -3.333 -1.131 -10.267 1.00 95.38 92 ILE A CA 1
ATOM 746 C C . ILE A 1 92 ? -3.287 0.359 -10.617 1.00 95.38 92 ILE A C 1
ATOM 748 O O . ILE A 1 92 ? -2.723 0.741 -11.646 1.00 95.38 92 ILE A O 1
ATOM 752 N N . HIS A 1 93 ? -3.857 1.197 -9.752 1.00 94.69 93 HIS A N 1
ATOM 753 C CA . HIS A 1 93 ? -3.929 2.650 -9.941 1.00 94.69 93 HIS A CA 1
ATOM 754 C C . HIS A 1 93 ? -3.163 3.361 -8.835 1.00 94.69 93 HIS A C 1
ATOM 756 O O . HIS A 1 93 ? -3.272 2.983 -7.678 1.00 94.69 93 HIS A O 1
ATOM 762 N N . ALA A 1 94 ? -2.405 4.403 -9.160 1.00 93.94 94 ALA A N 1
ATOM 763 C CA . ALA A 1 94 ? -1.628 5.151 -8.175 1.00 93.94 94 ALA A CA 1
ATOM 764 C C . ALA A 1 94 ? -1.602 6.639 -8.522 1.00 93.94 94 ALA A C 1
ATOM 766 O O . ALA A 1 94 ? -1.613 7.006 -9.699 1.00 93.94 94 ALA A O 1
ATOM 767 N N . HIS A 1 95 ? -1.513 7.498 -7.504 1.00 92.12 95 HIS A N 1
ATOM 768 C CA . HIS A 1 95 ? -1.360 8.944 -7.726 1.00 92.12 95 HIS A CA 1
ATOM 769 C C . HIS A 1 95 ? 0.056 9.336 -8.133 1.00 92.12 95 HIS A C 1
ATOM 771 O O . HIS A 1 95 ? 0.248 10.341 -8.818 1.00 92.12 95 HIS A O 1
ATOM 777 N N . ARG A 1 96 ? 1.059 8.559 -7.706 1.00 90.62 96 ARG A N 1
ATOM 778 C CA . ARG A 1 96 ? 2.470 8.863 -7.939 1.00 90.62 96 ARG A CA 1
ATOM 779 C C . ARG A 1 96 ? 3.183 7.680 -8.574 1.00 90.62 96 ARG A C 1
ATOM 781 O O . ARG A 1 96 ? 3.328 6.631 -7.953 1.00 90.62 96 ARG A O 1
ATOM 788 N N . CYS A 1 97 ? 3.670 7.901 -9.794 1.00 90.44 97 CYS A N 1
ATOM 789 C CA . CYS A 1 97 ? 4.463 6.936 -10.543 1.00 90.44 97 CYS A CA 1
ATOM 790 C C . CYS A 1 97 ? 5.706 7.578 -11.166 1.00 90.44 97 CYS A C 1
ATOM 792 O O . CYS A 1 97 ? 5.696 8.724 -11.629 1.00 90.44 97 CYS A O 1
ATOM 794 N N . HIS A 1 98 ? 6.755 6.776 -11.266 1.00 90.69 98 HIS A N 1
ATOM 795 C CA . HIS A 1 98 ? 7.947 7.005 -12.062 1.00 90.69 98 HIS A CA 1
ATOM 796 C C . HIS A 1 98 ? 7.956 6.052 -13.255 1.00 90.69 98 HIS A C 1
ATOM 798 O O . HIS A 1 98 ? 7.367 4.970 -13.220 1.00 90.69 98 HIS A O 1
ATOM 804 N N . ARG A 1 99 ? 8.610 6.447 -14.348 1.00 91.12 99 ARG A N 1
ATOM 805 C CA . ARG A 1 99 ? 8.841 5.538 -15.476 1.00 91.12 99 ARG A CA 1
ATOM 806 C C . ARG A 1 99 ? 10.250 4.983 -15.389 1.00 91.12 99 ARG A C 1
ATOM 808 O O . ARG A 1 99 ? 11.213 5.735 -15.556 1.00 91.12 99 ARG A O 1
ATOM 815 N N . ILE A 1 100 ? 10.344 3.667 -15.242 1.00 92.19 100 ILE A N 1
ATOM 816 C CA . ILE A 1 100 ? 11.596 2.928 -15.357 1.00 92.19 100 ILE A CA 1
ATOM 817 C C . ILE A 1 100 ? 12.186 3.194 -16.742 1.00 92.19 100 ILE A C 1
ATOM 819 O O . ILE A 1 100 ? 11.546 2.958 -17.774 1.00 92.19 100 ILE A O 1
ATOM 823 N N . ARG A 1 101 ? 13.421 3.699 -16.768 1.00 92.44 101 ARG A N 1
ATOM 824 C CA . ARG A 1 101 ? 14.198 3.847 -18.000 1.00 92.44 101 ARG A CA 1
ATOM 825 C C . ARG A 1 101 ? 15.087 2.629 -18.173 1.00 92.44 101 ARG A C 1
ATOM 827 O O . ARG A 1 101 ? 15.752 2.196 -17.238 1.00 92.44 101 ARG A O 1
ATOM 834 N N . LEU A 1 102 ? 15.090 2.080 -19.381 1.00 93.12 102 LEU A N 1
ATOM 835 C CA . LEU A 1 102 ? 15.987 0.996 -19.752 1.00 93.12 102 LEU A CA 1
ATOM 836 C C . LEU A 1 102 ? 17.250 1.588 -20.372 1.00 93.12 102 LEU A C 1
ATOM 838 O O . LEU A 1 102 ? 17.189 2.567 -21.115 1.00 93.12 102 LEU A O 1
ATOM 842 N N . THR A 1 103 ? 18.389 0.986 -20.065 1.00 91.94 103 THR A N 1
ATOM 843 C CA . THR A 1 103 ? 19.687 1.303 -20.658 1.00 91.94 103 THR A CA 1
ATOM 844 C C . THR A 1 103 ? 20.220 0.087 -21.403 1.00 91.94 103 THR A C 1
ATOM 846 O O . THR A 1 103 ? 19.849 -1.048 -21.101 1.00 91.94 103 THR A O 1
ATOM 849 N N . LYS A 1 104 ? 21.096 0.310 -22.383 1.00 92.56 104 LYS A N 1
ATOM 850 C CA . LYS A 1 104 ? 21.770 -0.758 -23.120 1.00 92.56 104 LYS A CA 1
ATOM 851 C C . LYS A 1 104 ? 23.273 -0.538 -23.061 1.00 92.56 104 LYS A C 1
ATOM 853 O O . LYS A 1 104 ? 23.773 0.466 -23.559 1.00 92.56 104 LYS A O 1
ATOM 858 N N . ALA A 1 105 ? 23.992 -1.497 -22.490 1.00 86.31 105 ALA A N 1
ATOM 859 C CA . ALA A 1 105 ? 25.448 -1.478 -22.408 1.00 86.31 105 ALA A CA 1
ATOM 860 C C . ALA A 1 105 ? 25.999 -2.832 -22.858 1.00 86.31 105 ALA A C 1
ATOM 862 O O . ALA A 1 105 ? 25.525 -3.876 -22.420 1.00 86.31 105 ALA A O 1
ATOM 863 N N . LYS A 1 106 ? 26.991 -2.825 -23.760 1.00 85.94 106 LYS A N 1
ATOM 864 C CA . LYS A 1 106 ? 27.631 -4.047 -24.295 1.00 85.94 106 LYS A CA 1
ATOM 865 C C . LYS A 1 106 ? 26.633 -5.093 -24.832 1.00 85.94 106 LYS A C 1
ATOM 867 O O . LYS A 1 106 ? 26.825 -6.289 -24.665 1.00 85.94 106 LYS A O 1
ATOM 872 N N . GLY A 1 107 ? 25.540 -4.640 -25.450 1.00 87.06 107 GLY A N 1
ATOM 873 C CA . GLY A 1 107 ? 24.492 -5.519 -25.988 1.00 87.06 107 GLY A CA 1
ATOM 874 C C . GLY A 1 107 ? 23.464 -6.018 -24.965 1.00 87.06 107 GLY A C 1
ATOM 875 O O . GLY A 1 107 ? 22.450 -6.571 -25.380 1.00 87.06 107 GLY A O 1
ATOM 876 N N . ILE A 1 108 ? 23.662 -5.759 -23.670 1.00 85.44 108 ILE A N 1
ATOM 877 C CA . ILE A 1 108 ? 22.771 -6.184 -22.586 1.00 85.44 108 ILE A CA 1
ATOM 878 C C . ILE A 1 108 ? 21.832 -5.029 -22.223 1.00 85.44 108 ILE A C 1
ATOM 880 O O . ILE A 1 108 ? 22.279 -3.897 -22.022 1.00 85.44 108 ILE A O 1
ATOM 884 N N . THR A 1 109 ? 20.530 -5.316 -22.151 1.00 91.50 109 THR A N 1
ATOM 885 C CA . THR A 1 109 ? 19.522 -4.366 -21.657 1.00 91.50 109 THR A CA 1
ATOM 886 C C . THR A 1 109 ? 19.435 -4.477 -20.141 1.00 91.50 109 THR A C 1
ATOM 888 O O . THR A 1 109 ? 19.288 -5.577 -19.615 1.00 91.50 109 THR A O 1
ATOM 891 N N . GLY A 1 110 ? 19.512 -3.348 -19.447 1.00 91.75 110 GLY A N 1
ATOM 892 C CA . GLY A 1 110 ? 19.369 -3.258 -17.998 1.00 91.75 110 GLY A CA 1
ATOM 893 C C . GLY A 1 110 ? 18.455 -2.109 -17.588 1.00 91.75 110 GLY A C 1
ATOM 894 O O . GLY A 1 110 ? 18.039 -1.293 -18.414 1.00 91.75 110 GLY A O 1
ATOM 895 N N . ILE A 1 111 ? 18.153 -2.034 -16.297 1.00 92.56 111 ILE A N 1
ATOM 896 C CA . ILE A 1 111 ? 17.429 -0.909 -15.703 1.00 92.56 111 ILE A CA 1
ATOM 897 C C . ILE A 1 111 ? 18.429 0.225 -15.449 1.00 92.56 111 ILE A C 1
ATOM 899 O O . ILE A 1 111 ? 19.506 0.004 -14.899 1.00 92.56 111 ILE A O 1
ATOM 903 N N . ALA A 1 112 ? 18.106 1.439 -15.894 1.00 93.00 112 ALA A N 1
ATOM 904 C CA . ALA A 1 112 ? 18.919 2.617 -15.616 1.00 93.00 112 ALA A CA 1
ATOM 905 C C . ALA A 1 112 ? 18.883 2.961 -14.111 1.00 93.00 112 ALA A C 1
ATOM 907 O O . ALA A 1 112 ? 17.905 2.621 -13.443 1.00 93.00 112 ALA A O 1
ATOM 908 N N . PRO A 1 113 ? 19.891 3.672 -13.568 1.00 90.94 113 PRO A N 1
ATOM 909 C CA . PRO A 1 113 ? 19.856 4.152 -12.185 1.00 90.94 113 PRO A CA 1
ATOM 910 C C . PRO A 1 113 ? 18.571 4.931 -11.874 1.00 90.94 113 PRO A C 1
ATOM 912 O O . PRO A 1 113 ? 18.085 5.667 -12.731 1.00 90.94 113 PRO A O 1
ATOM 915 N N . TYR A 1 114 ? 18.053 4.809 -10.650 1.00 89.25 114 TYR A N 1
ATOM 916 C CA . TYR A 1 114 ? 16.781 5.414 -10.222 1.00 89.25 114 TYR A CA 1
ATOM 917 C C . TYR A 1 114 ? 16.688 6.928 -10.493 1.00 89.25 114 TYR A C 1
ATOM 919 O O . TYR A 1 114 ? 15.675 7.428 -10.982 1.00 89.25 114 TYR A O 1
ATOM 927 N N . ASN A 1 115 ? 17.784 7.663 -10.279 1.00 90.25 115 ASN A N 1
ATOM 928 C CA . ASN A 1 115 ? 17.859 9.107 -10.545 1.00 90.25 115 ASN A CA 1
ATOM 929 C C . ASN A 1 115 ? 17.744 9.469 -12.037 1.00 90.25 115 ASN A C 1
ATOM 931 O O . ASN A 1 115 ? 17.502 10.623 -12.370 1.00 90.25 115 ASN A O 1
ATOM 935 N N . ASN A 1 116 ? 17.902 8.490 -12.931 1.00 90.69 116 ASN A N 1
ATOM 936 C CA . ASN A 1 116 ? 17.764 8.661 -14.376 1.00 90.69 116 ASN A CA 1
ATOM 937 C C . ASN A 1 116 ? 16.379 8.225 -14.881 1.00 90.69 116 ASN A C 1
ATOM 939 O O . ASN A 1 116 ? 16.153 8.167 -16.093 1.00 90.69 116 ASN A O 1
ATOM 943 N N . TRP A 1 117 ? 15.464 7.849 -13.985 1.00 92.50 117 TRP A N 1
ATOM 944 C CA . TRP A 1 117 ? 14.090 7.525 -14.351 1.00 92.50 117 TRP A CA 1
ATOM 945 C C . TRP A 1 117 ? 13.307 8.793 -14.683 1.00 92.50 117 TRP A C 1
ATOM 947 O O . TRP A 1 117 ? 13.721 9.911 -14.387 1.00 92.50 117 TRP A O 1
ATOM 957 N N . GLU A 1 118 ? 12.146 8.630 -15.311 1.00 88.94 118 GLU A N 1
ATOM 958 C CA . GLU A 1 118 ? 11.261 9.768 -15.564 1.00 88.94 118 GLU A CA 1
ATOM 959 C C . GLU A 1 118 ? 10.375 10.010 -14.341 1.00 88.94 118 GLU A C 1
ATOM 961 O O . GLU A 1 118 ? 9.457 9.227 -14.068 1.00 88.94 118 GLU A O 1
ATOM 966 N N . TRP A 1 119 ? 10.688 11.061 -13.587 1.00 85.94 119 TRP A N 1
ATOM 967 C CA . TRP A 1 119 ? 10.020 11.385 -12.332 1.00 85.94 119 TRP A CA 1
ATOM 968 C C . TRP A 1 119 ? 8.740 12.198 -12.552 1.00 85.94 119 TRP A C 1
ATOM 970 O O . TRP A 1 119 ? 8.687 13.030 -13.451 1.00 85.94 119 TRP A O 1
ATOM 980 N N . TYR A 1 120 ? 7.735 11.984 -11.690 1.00 68.31 120 TYR A N 1
ATOM 981 C CA . TYR A 1 120 ? 6.502 12.783 -11.617 1.00 68.31 120 TYR A CA 1
ATOM 982 C C . TYR A 1 120 ? 5.871 13.091 -12.977 1.00 68.31 120 TYR A C 1
ATOM 984 O O . TYR A 1 120 ? 5.668 14.245 -13.363 1.00 68.31 120 TYR A O 1
ATOM 992 N N . ASN A 1 121 ? 5.552 12.036 -13.721 1.00 61.72 121 ASN A N 1
ATOM 993 C CA . ASN A 1 121 ? 4.911 12.215 -15.014 1.00 61.72 121 ASN A CA 1
ATOM 994 C C . ASN A 1 121 ? 3.497 12.755 -14.809 1.00 61.72 121 ASN A C 1
ATOM 996 O O . ASN A 1 121 ? 2.745 12.233 -13.986 1.00 61.72 121 ASN A O 1
ATOM 1000 N N . LYS A 1 122 ? 3.152 13.811 -15.556 1.00 58.03 122 LYS A N 1
ATOM 1001 C CA . LYS A 1 122 ? 1.835 14.450 -15.490 1.00 58.03 122 LYS A CA 1
ATOM 1002 C C . LYS A 1 122 ? 0.722 13.392 -15.583 1.00 58.03 122 LYS A C 1
ATOM 1004 O O . LYS A 1 122 ? 0.823 12.503 -16.437 1.00 58.03 122 LYS A O 1
ATOM 1009 N N . PRO A 1 123 ? -0.337 13.498 -14.760 1.00 57.06 123 PRO A N 1
ATOM 1010 C CA . PRO A 1 123 ? -1.506 12.639 -14.880 1.00 57.06 123 PRO A CA 1
ATOM 1011 C C . PRO A 1 123 ? -2.046 12.652 -16.316 1.00 57.06 123 PRO A C 1
ATOM 1013 O O . PRO A 1 123 ? -2.160 13.717 -16.924 1.00 57.06 123 PRO A O 1
ATOM 1016 N N . GLY A 1 124 ? -2.402 11.476 -16.842 1.00 58.59 124 GLY A N 1
ATOM 1017 C CA . GLY A 1 124 ? -3.368 11.391 -17.938 1.00 58.59 124 GLY A CA 1
ATOM 1018 C C . GLY A 1 124 ? -2.875 11.114 -19.358 1.00 58.59 124 GLY A C 1
ATOM 1019 O O . GLY A 1 124 ? -3.573 11.530 -20.272 1.00 58.59 124 GLY A O 1
ATOM 1020 N N . ASN A 1 125 ? -1.756 10.412 -19.604 1.00 55.44 125 ASN A N 1
ATOM 1021 C CA . ASN A 1 125 ? -1.533 9.840 -20.951 1.00 55.44 125 ASN A CA 1
ATOM 1022 C C . ASN A 1 125 ? -0.431 8.769 -21.053 1.00 55.44 125 ASN A C 1
ATOM 1024 O O . ASN A 1 125 ? 0.454 8.851 -21.907 1.00 55.44 125 ASN A O 1
ATOM 1028 N N . ARG A 1 126 ? -0.447 7.738 -20.197 1.00 71.44 126 ARG A N 1
ATOM 1029 C CA . ARG A 1 126 ? 0.370 6.540 -20.460 1.00 71.44 126 ARG A CA 1
ATOM 1030 C C . ARG A 1 126 ? -0.428 5.256 -20.320 1.00 71.44 126 ARG A C 1
ATOM 1032 O O . ARG A 1 126 ? -1.183 5.128 -19.361 1.00 71.44 126 ARG A O 1
ATOM 1039 N N . PRO A 1 127 ? -0.238 4.307 -21.252 1.00 83.06 127 PRO A N 1
ATOM 1040 C CA . PRO A 1 127 ? -0.853 3.002 -21.130 1.00 83.06 127 PRO A CA 1
ATOM 1041 C C . PRO A 1 127 ? -0.312 2.274 -19.886 1.00 83.06 127 PRO A C 1
ATOM 1043 O O . PRO A 1 127 ? 0.846 2.498 -19.489 1.00 83.06 127 PRO A O 1
ATOM 1046 N N . PRO A 1 128 ? -1.118 1.379 -19.293 1.00 88.06 128 PRO A N 1
ATOM 1047 C CA . PRO A 1 128 ? -0.656 0.433 -18.286 1.00 88.06 128 PRO A CA 1
ATOM 1048 C C . PRO A 1 128 ? 0.591 -0.311 -18.767 1.00 88.06 128 PRO A C 1
ATOM 1050 O O . PRO A 1 128 ? 0.712 -0.672 -19.939 1.00 88.06 128 PRO A O 1
ATOM 1053 N N . SER A 1 129 ? 1.570 -0.482 -17.882 1.00 91.19 129 SER A N 1
ATOM 1054 C CA . SER A 1 129 ? 2.865 -1.047 -18.251 1.00 91.19 129 SER A CA 1
ATOM 1055 C C . SER A 1 129 ? 3.670 -1.409 -17.013 1.00 91.19 129 SER A C 1
ATOM 1057 O O . SER A 1 129 ? 3.746 -0.608 -16.089 1.00 91.19 129 SER A O 1
ATOM 1059 N N . TYR A 1 130 ? 4.378 -2.538 -17.061 1.00 90.69 130 TYR A N 1
ATOM 1060 C CA . TYR A 1 130 ? 5.345 -2.948 -16.031 1.00 90.69 130 TYR A CA 1
ATOM 1061 C C . TYR A 1 130 ? 6.540 -1.996 -15.868 1.00 90.69 130 TYR A C 1
ATOM 1063 O O . TYR A 1 130 ? 7.306 -2.115 -14.923 1.00 90.69 130 TYR A O 1
ATOM 1071 N N . LEU A 1 131 ? 6.722 -1.044 -16.787 1.00 92.12 131 LEU A N 1
ATOM 1072 C CA . LEU A 1 131 ? 7.728 0.012 -16.652 1.00 92.12 131 LEU A CA 1
ATOM 1073 C C . LEU A 1 131 ? 7.212 1.218 -15.851 1.00 92.12 131 LEU A C 1
ATOM 1075 O O . LEU A 1 131 ? 7.970 2.161 -15.633 1.00 92.12 131 LEU A O 1
ATOM 1079 N N . ASN A 1 132 ? 5.934 1.235 -15.465 1.00 92.06 132 ASN A N 1
ATOM 1080 C CA . ASN A 1 132 ? 5.407 2.214 -14.522 1.00 92.06 132 ASN A CA 1
ATOM 1081 C C . ASN A 1 132 ? 5.663 1.694 -13.107 1.00 92.06 132 ASN A C 1
ATOM 1083 O O . ASN A 1 132 ? 5.160 0.641 -12.734 1.00 92.06 132 ASN A O 1
ATOM 1087 N N . PHE A 1 133 ? 6.439 2.449 -12.343 1.00 92.38 133 PHE A N 1
ATOM 1088 C CA . PHE A 1 133 ? 6.795 2.149 -10.967 1.00 92.38 133 PHE A CA 1
ATOM 1089 C C . PHE A 1 133 ? 6.057 3.124 -10.058 1.00 92.38 133 PHE A C 1
ATOM 1091 O O . PHE A 1 133 ? 6.341 4.322 -10.097 1.00 92.38 133 PHE A O 1
ATOM 1098 N N . PHE A 1 134 ? 5.070 2.649 -9.308 1.00 92.00 134 PHE A N 1
ATOM 1099 C CA . PHE A 1 134 ? 4.405 3.477 -8.307 1.00 92.00 134 PHE A CA 1
ATOM 1100 C C . PHE A 1 134 ? 5.249 3.543 -7.037 1.00 92.00 134 PHE A C 1
ATOM 1102 O O . PHE A 1 134 ? 6.100 2.698 -6.802 1.00 92.00 134 PHE A O 1
ATOM 1109 N N . THR A 1 135 ? 4.987 4.546 -6.212 1.00 90.44 135 THR A N 1
ATOM 1110 C CA . THR A 1 135 ? 5.553 4.622 -4.860 1.00 90.44 135 THR A CA 1
ATOM 1111 C C . THR A 1 135 ? 4.416 4.674 -3.846 1.00 90.44 135 THR A C 1
ATOM 1113 O O . THR A 1 135 ? 3.504 5.493 -4.016 1.00 90.44 135 THR A O 1
ATOM 1116 N N . GLY A 1 136 ? 4.477 3.854 -2.805 1.00 89.25 136 GLY A N 1
ATOM 1117 C CA . GLY A 1 136 ? 3.408 3.566 -1.854 1.00 89.25 136 GLY A CA 1
ATOM 1118 C C . GLY A 1 136 ? 2.881 4.793 -1.120 1.00 89.25 136 GLY A C 1
ATOM 1119 O O . GLY A 1 136 ? 1.666 4.939 -1.007 1.00 89.25 136 GLY A O 1
ATOM 1120 N N . VAL A 1 137 ? 3.764 5.723 -0.746 1.00 91.00 137 VAL A N 1
ATOM 1121 C CA . VAL A 1 137 ? 3.393 6.991 -0.084 1.00 91.00 137 VAL A CA 1
ATOM 1122 C C . VAL A 1 137 ? 2.500 7.883 -0.949 1.00 91.00 137 VAL A C 1
ATOM 1124 O O . VAL A 1 137 ? 1.785 8.728 -0.442 1.00 91.00 137 VAL A O 1
ATOM 1127 N N . GLY A 1 138 ? 2.486 7.715 -2.277 1.00 90.75 138 GLY A N 1
ATOM 1128 C CA . GLY A 1 138 ? 1.527 8.432 -3.129 1.00 90.75 138 GLY A CA 1
ATOM 1129 C C . GLY A 1 138 ? 0.093 7.918 -2.984 1.00 90.75 138 GLY A C 1
ATOM 1130 O O . GLY A 1 138 ? -0.848 8.571 -3.425 1.00 90.75 138 GLY A O 1
ATOM 1131 N N . GLY A 1 139 ? -0.071 6.745 -2.385 1.00 94.25 139 GLY A N 1
ATOM 1132 C CA . GLY A 1 139 ? -1.299 5.985 -2.325 1.00 94.25 139 GLY A CA 1
ATOM 1133 C C . GLY A 1 139 ? -1.608 5.234 -3.616 1.00 94.25 139 GLY A C 1
ATOM 1134 O O . GLY A 1 139 ? -1.463 5.742 -4.737 1.00 94.25 139 GLY A O 1
ATOM 1135 N N . VAL A 1 140 ? -2.016 3.981 -3.430 1.00 96.06 140 VAL A N 1
ATOM 1136 C CA . VAL A 1 140 ? -2.138 2.978 -4.490 1.00 96.06 140 VAL A CA 1
ATOM 1137 C C . VAL A 1 140 ? -3.398 2.156 -4.254 1.00 96.06 140 VAL A C 1
ATOM 1139 O O . VAL A 1 140 ? -3.629 1.693 -3.141 1.00 96.06 140 VAL A O 1
ATOM 1142 N N . LEU A 1 141 ? -4.202 1.977 -5.299 1.00 97.62 141 LEU A N 1
ATOM 1143 C CA . LEU A 1 141 ? -5.382 1.124 -5.337 1.00 97.62 141 LEU A CA 1
ATOM 1144 C C . LEU A 1 141 ? -5.048 -0.204 -6.022 1.00 97.62 141 LEU A C 1
ATOM 1146 O O . LEU A 1 141 ? -4.620 -0.236 -7.178 1.00 97.62 141 LEU A O 1
ATOM 1150 N N . TYR A 1 142 ? -5.326 -1.297 -5.319 1.00 97.50 142 TYR A N 1
ATOM 1151 C CA . TYR A 1 142 ? -5.129 -2.674 -5.747 1.00 97.50 142 TYR A CA 1
ATOM 1152 C C . TYR A 1 142 ? -6.486 -3.373 -5.936 1.00 97.50 142 TYR A C 1
ATOM 1154 O O . TYR A 1 142 ? -7.175 -3.629 -4.943 1.00 97.50 142 TYR A O 1
ATOM 1162 N N . PRO A 1 143 ? -6.869 -3.736 -7.174 1.00 97.25 143 PRO A N 1
ATOM 1163 C CA . PRO A 1 143 ? -8.077 -4.526 -7.430 1.00 97.25 143 PRO A CA 1
ATOM 1164 C C . PRO A 1 143 ? -8.001 -5.969 -6.906 1.00 97.25 143 PRO A C 1
ATOM 1166 O O . PRO A 1 143 ? -6.904 -6.461 -6.627 1.00 97.25 143 PRO A O 1
ATOM 1169 N N . PRO A 1 144 ? -9.125 -6.702 -6.807 1.00 95.75 144 PRO A N 1
ATOM 1170 C CA . PRO A 1 144 ? -9.126 -8.156 -6.641 1.00 95.75 144 PRO A CA 1
ATOM 1171 C C . PRO A 1 144 ? -8.172 -8.850 -7.623 1.00 95.75 144 PRO A C 1
ATOM 1173 O O . PRO A 1 144 ? -8.054 -8.428 -8.772 1.00 95.75 144 PRO A O 1
ATOM 1176 N N . ALA A 1 145 ? -7.470 -9.885 -7.155 1.00 90.88 145 ALA A N 1
ATOM 1177 C CA . ALA A 1 145 ? -6.525 -10.680 -7.951 1.00 90.88 145 ALA A CA 1
ATOM 1178 C C . ALA A 1 145 ? -5.416 -9.890 -8.697 1.00 90.88 145 ALA A C 1
ATOM 1180 O O . ALA A 1 145 ? -4.888 -10.366 -9.699 1.00 90.88 145 ALA A O 1
ATOM 1181 N N . SER A 1 146 ? -5.044 -8.687 -8.234 1.00 92.00 146 SER A N 1
ATOM 1182 C CA . SER A 1 146 ? -3.990 -7.876 -8.870 1.00 92.00 146 SER A CA 1
ATOM 1183 C C . SER A 1 146 ? -2.565 -8.210 -8.416 1.00 92.00 146 SER A C 1
ATOM 1185 O O . SER A 1 146 ? -1.605 -7.790 -9.062 1.00 92.00 146 SER A O 1
ATOM 1187 N N . LEU A 1 147 ? -2.420 -8.947 -7.310 1.00 90.38 147 LEU A N 1
ATOM 1188 C CA . LEU A 1 147 ? -1.137 -9.423 -6.794 1.00 90.38 147 LEU A CA 1
ATOM 1189 C C . LEU A 1 147 ? -0.913 -10.867 -7.244 1.00 90.38 147 LEU A C 1
ATOM 1191 O O . LEU A 1 147 ? -1.836 -11.677 -7.194 1.00 90.38 147 LEU A O 1
ATOM 1195 N N . ALA A 1 148 ? 0.309 -11.189 -7.662 1.00 89.00 148 ALA A N 1
ATOM 1196 C CA . ALA A 1 148 ? 0.672 -12.561 -8.001 1.00 89.00 148 ALA A CA 1
ATOM 1197 C C . ALA A 1 148 ? 0.769 -13.429 -6.735 1.00 89.00 148 ALA A C 1
ATOM 1199 O O . ALA A 1 148 ? 1.175 -12.942 -5.682 1.00 89.00 148 ALA A O 1
ATOM 1200 N N . ASP A 1 149 ?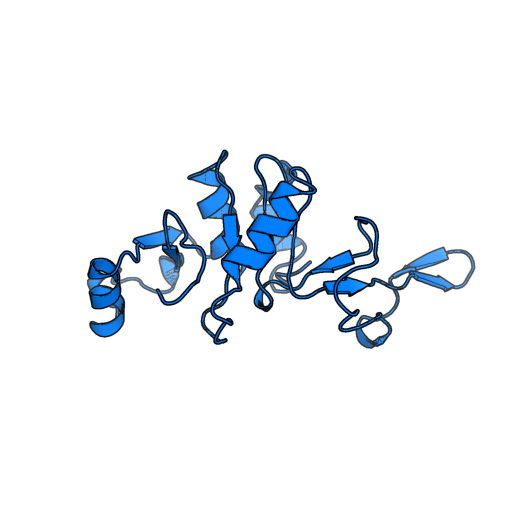 0.474 -14.727 -6.842 1.00 87.88 149 ASP A N 1
ATOM 1201 C CA . ASP A 1 149 ? 0.458 -15.651 -5.693 1.00 87.88 149 ASP A CA 1
ATOM 1202 C C . ASP A 1 149 ? 1.789 -15.673 -4.922 1.00 87.88 149 ASP A C 1
ATOM 1204 O O . ASP A 1 149 ? 1.833 -15.772 -3.698 1.00 87.88 149 ASP A O 1
ATOM 1208 N N . ASN A 1 150 ? 2.907 -15.505 -5.629 1.00 88.31 150 ASN A N 1
ATOM 1209 C CA . ASN A 1 150 ? 4.232 -15.459 -5.019 1.00 88.31 150 ASN A CA 1
ATOM 1210 C C . ASN A 1 150 ? 4.529 -14.153 -4.260 1.00 88.31 150 ASN A C 1
ATOM 1212 O O . ASN A 1 150 ? 5.604 -14.047 -3.677 1.00 88.31 150 ASN A O 1
ATOM 1216 N N . MET A 1 151 ? 3.637 -13.158 -4.289 1.00 87.50 151 MET A N 1
ATOM 1217 C CA . MET A 1 151 ? 3.727 -11.955 -3.451 1.00 87.50 151 MET A CA 1
ATOM 1218 C C . MET A 1 151 ? 3.260 -12.218 -2.014 1.00 87.50 151 MET A C 1
ATOM 1220 O O . MET A 1 151 ? 3.517 -11.402 -1.136 1.00 87.50 151 MET A O 1
ATOM 1224 N N . PHE A 1 152 ? 2.611 -13.358 -1.757 1.00 91.25 152 PHE A N 1
ATOM 1225 C CA . PHE A 1 152 ? 2.244 -13.798 -0.407 1.00 91.25 152 PHE A CA 1
ATOM 1226 C C . PHE A 1 152 ? 3.324 -14.667 0.256 1.00 91.25 152 PHE A C 1
ATOM 1228 O O . PHE A 1 152 ? 3.159 -15.063 1.410 1.00 91.25 152 PHE A O 1
ATOM 1235 N N . ASP A 1 153 ? 4.416 -14.956 -0.458 1.00 94.06 153 ASP A N 1
ATOM 1236 C CA . ASP A 1 153 ? 5.595 -15.647 0.064 1.00 94.06 153 ASP A CA 1
ATOM 1237 C C . ASP A 1 153 ? 6.480 -14.649 0.822 1.00 94.06 153 ASP A C 1
ATOM 1239 O O . ASP A 1 153 ? 7.331 -13.955 0.254 1.00 94.06 153 ASP A O 1
ATOM 1243 N N . GLU A 1 154 ? 6.221 -14.559 2.123 1.00 93.25 154 GLU A N 1
ATOM 1244 C CA . GLU A 1 154 ? 6.862 -13.591 3.010 1.00 93.25 154 GLU A CA 1
ATOM 1245 C C . GLU A 1 154 ? 8.357 -13.828 3.161 1.00 93.25 154 GLU A C 1
ATOM 1247 O O . GLU A 1 154 ? 9.134 -12.875 3.159 1.00 93.25 154 GLU A O 1
ATOM 1252 N N . GLU A 1 155 ? 8.785 -15.088 3.198 1.00 93.31 155 GLU A N 1
ATOM 1253 C CA . GLU A 1 155 ? 10.203 -15.427 3.268 1.00 93.31 155 GLU A CA 1
ATOM 1254 C C . GLU A 1 155 ? 10.934 -14.926 2.015 1.00 93.31 155 GLU A C 1
ATOM 1256 O O . GLU A 1 155 ? 12.023 -14.344 2.093 1.00 93.31 155 GLU A O 1
ATOM 1261 N N . LYS A 1 156 ? 10.305 -15.074 0.844 1.00 92.56 156 LYS A N 1
ATOM 1262 C CA . LYS A 1 156 ? 10.878 -14.646 -0.429 1.00 92.56 156 LYS A CA 1
ATOM 1263 C C . LYS A 1 156 ? 10.982 -13.133 -0.557 1.00 92.56 156 LYS A C 1
ATOM 1265 O O . LYS A 1 156 ? 12.067 -12.654 -0.898 1.00 92.56 156 LYS A O 1
ATOM 1270 N N . PHE A 1 157 ? 9.914 -12.369 -0.309 1.00 90.62 157 PHE A N 1
ATOM 1271 C CA . PHE A 1 157 ? 10.010 -10.910 -0.450 1.00 90.62 157 PHE A CA 1
ATOM 1272 C C . PHE A 1 157 ? 10.886 -10.290 0.644 1.00 90.62 157 PHE A C 1
ATOM 1274 O O . PHE A 1 157 ? 11.673 -9.397 0.343 1.00 90.62 157 PHE A O 1
ATOM 1281 N N . MET A 1 158 ? 10.877 -10.827 1.870 1.00 91.50 158 MET A N 1
ATOM 1282 C CA . MET A 1 158 ? 11.762 -10.343 2.935 1.00 91.50 158 MET A CA 1
ATOM 1283 C C . MET A 1 158 ? 13.235 -10.644 2.646 1.00 91.50 158 MET A C 1
ATOM 1285 O O . MET A 1 158 ? 14.110 -9.898 3.082 1.00 91.50 158 MET A O 1
ATOM 1289 N N . LYS A 1 159 ? 13.527 -11.701 1.880 1.00 92.56 159 LYS A N 1
ATOM 1290 C CA . LYS A 1 159 ? 14.881 -12.018 1.414 1.00 92.56 159 LYS A CA 1
ATOM 1291 C C . LYS A 1 159 ? 15.323 -11.157 0.232 1.00 92.56 159 LYS A C 1
ATOM 1293 O O . LYS A 1 159 ? 16.475 -10.732 0.193 1.00 92.56 159 LYS A O 1
ATOM 1298 N N . LEU A 1 160 ? 14.448 -10.948 -0.752 1.00 90.38 160 LEU A N 1
ATOM 1299 C CA . LEU A 1 160 ? 14.777 -10.212 -1.977 1.00 90.38 160 LEU A CA 1
ATOM 1300 C C . LEU A 1 160 ? 14.799 -8.699 -1.757 1.00 90.38 160 LEU A C 1
ATOM 1302 O O . LEU A 1 160 ? 15.641 -8.012 -2.331 1.00 90.38 160 LEU A O 1
ATOM 1306 N N . CYS A 1 161 ? 13.873 -8.199 -0.942 1.00 87.50 161 CYS A N 1
ATOM 1307 C CA . CYS A 1 161 ? 13.589 -6.783 -0.814 1.00 87.50 161 CYS A CA 1
ATOM 1308 C C . CYS A 1 161 ? 13.234 -6.387 0.634 1.00 87.50 161 CYS A C 1
ATOM 1310 O O . CYS A 1 161 ? 12.133 -5.940 0.935 1.00 87.50 161 CYS A O 1
ATOM 1312 N N . PRO A 1 162 ? 14.168 -6.526 1.589 1.00 84.25 162 PRO A N 1
ATOM 1313 C CA . PRO A 1 162 ? 13.867 -6.317 3.004 1.00 84.25 162 PRO A CA 1
ATOM 1314 C C . PRO A 1 162 ? 13.544 -4.866 3.381 1.00 84.25 162 PRO A C 1
ATOM 1316 O O . PRO A 1 162 ? 13.113 -4.636 4.508 1.00 84.25 162 PRO A O 1
ATOM 1319 N N . THR A 1 163 ? 13.872 -3.876 2.550 1.00 82.44 163 THR A N 1
ATOM 1320 C CA . THR A 1 163 ? 13.811 -2.447 2.922 1.00 82.44 163 THR A CA 1
ATOM 1321 C C . THR A 1 163 ? 13.343 -1.531 1.798 1.00 82.44 163 THR A C 1
ATOM 1323 O O . THR A 1 163 ? 13.304 -0.323 2.000 1.00 82.44 163 THR A O 1
ATOM 1326 N N . SER A 1 164 ? 13.055 -2.062 0.611 1.00 81.19 164 SER A N 1
ATOM 1327 C CA . SER A 1 164 ? 12.639 -1.256 -0.541 1.00 81.19 164 SER A CA 1
ATOM 1328 C C . SER A 1 164 ? 11.207 -1.620 -0.895 1.00 81.19 164 SER A C 1
ATOM 1330 O O . SER A 1 164 ? 10.935 -2.409 -1.783 1.00 81.19 164 SER A O 1
ATOM 1332 N N . ASP A 1 165 ? 10.286 -1.064 -0.130 1.00 69.50 165 ASP A N 1
ATOM 1333 C CA . ASP A 1 165 ? 8.884 -1.458 -0.087 1.00 69.50 165 ASP A CA 1
ATOM 1334 C C . ASP A 1 165 ? 8.085 -1.230 -1.366 1.00 69.50 165 ASP A C 1
ATOM 1336 O O . ASP A 1 165 ? 7.072 -1.892 -1.585 1.00 69.50 165 ASP A O 1
ATOM 1340 N N . ASP A 1 166 ? 8.573 -0.328 -2.208 1.00 76.75 166 ASP A N 1
ATOM 1341 C CA . ASP A 1 166 ? 8.007 -0.034 -3.519 1.00 76.75 166 ASP A CA 1
ATOM 1342 C C . ASP A 1 166 ? 8.476 -1.001 -4.630 1.00 76.75 166 ASP A C 1
ATOM 1344 O O . ASP A 1 166 ? 7.975 -0.918 -5.752 1.00 76.75 166 ASP A O 1
ATOM 1348 N N . ILE A 1 167 ? 9.447 -1.888 -4.351 1.00 76.00 167 ILE A N 1
ATOM 1349 C CA . ILE A 1 167 ? 10.055 -2.835 -5.313 1.00 76.00 167 ILE A CA 1
ATOM 1350 C C . ILE A 1 167 ? 9.474 -4.244 -5.168 1.00 76.00 167 ILE A C 1
ATOM 1352 O O . ILE A 1 167 ? 9.455 -4.773 -4.031 1.00 76.00 167 ILE A O 1
#

Radius of gyration: 17.68 Å; chains: 1; bounding box: 44×32×52 Å

pLDDT: mean 91.45, std 8.02, range [55.44, 98.12]

Secondary structure (DSSP, 8-state):
---SS--S-EEEEEEGGG-TTGGGGS-HHHHHHGGGTEEEEEE---GGGGGTHHHHHH-TTS-EEE--TTS---TTHHHHHHHHHHHSTTS-EES-EEEPPEEEETTEEEEPPGGGSB-SPPSS-----TTEEE-GGG-EEE-TT-S-GGGG-HHHHHHH-SS-TT-